Protein AF-A0A1F2R626-F1 (afdb_monomer)

pLDDT: mean 84.29, std 16.09, range [42.94, 96.19]

Nearest PDB structures (foldseek):
  8gs7-assembly1_A  TM=4.837E-01  e=1.480E+00  Trichonephila clavipes

Structure (mmCIF, N/CA/C/O backbone):
data_AF-A0A1F2R626-F1
#
_entry.id   AF-A0A1F2R626-F1
#
loop_
_atom_site.group_PDB
_atom_site.id
_atom_site.type_symbol
_atom_site.label_atom_id
_atom_site.label_alt_id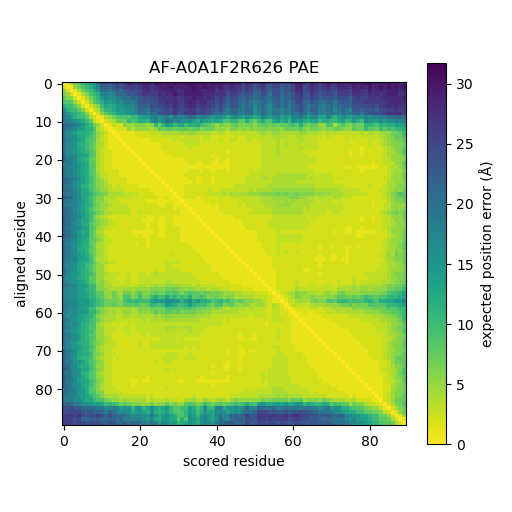
_atom_site.label_comp_id
_atom_site.label_asym_id
_atom_site.label_entity_id
_atom_site.label_seq_id
_atom_site.pdbx_PDB_ins_code
_atom_site.Cartn_x
_atom_site.Cartn_y
_atom_site.Cartn_z
_atom_site.occupancy
_atom_site.B_iso_or_equiv
_atom_site.auth_seq_id
_atom_site.auth_comp_id
_atom_site.auth_asym_id
_atom_site.auth_atom_id
_atom_site.pdbx_PDB_model_num
ATOM 1 N N . MET A 1 1 ? 8.349 -31.092 -19.225 1.00 44.97 1 MET A N 1
ATOM 2 C CA . MET A 1 1 ? 9.566 -30.278 -18.996 1.00 44.97 1 MET A CA 1
ATOM 3 C C . MET A 1 1 ? 9.149 -28.825 -18.819 1.00 44.97 1 MET A C 1
ATOM 5 O O . MET A 1 1 ? 8.244 -28.410 -19.527 1.00 44.97 1 MET A O 1
ATOM 9 N N . LEU A 1 2 ? 9.819 -28.112 -17.903 1.00 43.09 2 LEU A N 1
ATOM 10 C CA . LEU A 1 2 ? 9.570 -26.747 -17.392 1.00 43.09 2 L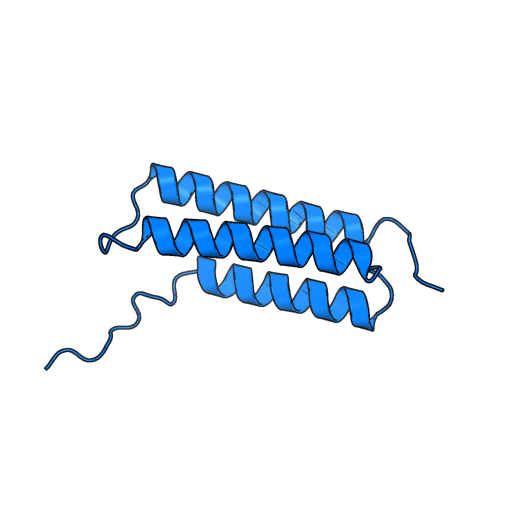EU A CA 1
ATOM 11 C C . LEU A 1 2 ? 8.487 -26.634 -16.305 1.00 43.09 2 LEU A C 1
ATOM 13 O O . LEU A 1 2 ? 7.408 -26.082 -16.492 1.00 43.09 2 LEU A O 1
ATOM 17 N N . SER A 1 3 ? 8.845 -27.144 -15.122 1.00 42.94 3 SER A N 1
ATOM 18 C CA . SER A 1 3 ? 8.291 -26.716 -13.838 1.00 42.94 3 SER A CA 1
ATOM 19 C C . SER A 1 3 ? 8.359 -25.194 -13.728 1.00 42.94 3 SER A C 1
ATOM 21 O O . SER A 1 3 ? 9.415 -24.617 -13.987 1.00 42.94 3 SER A O 1
ATOM 23 N N . ALA A 1 4 ? 7.254 -24.564 -13.326 1.00 46.09 4 ALA A N 1
ATOM 24 C CA . ALA A 1 4 ? 7.190 -23.145 -13.001 1.00 46.09 4 ALA A CA 1
ATOM 25 C C . ALA A 1 4 ? 8.276 -22.806 -11.967 1.00 46.09 4 ALA A C 1
ATOM 27 O O . ALA A 1 4 ? 8.150 -23.086 -10.775 1.00 46.09 4 ALA A O 1
ATOM 28 N N . THR A 1 5 ? 9.393 -22.275 -12.453 1.00 43.56 5 THR A N 1
ATOM 29 C CA . THR A 1 5 ? 10.538 -21.871 -11.651 1.00 43.56 5 THR A CA 1
ATOM 30 C C . THR A 1 5 ? 10.135 -20.711 -10.750 1.00 43.56 5 THR A C 1
ATOM 32 O O . THR A 1 5 ? 9.257 -19.914 -11.072 1.00 43.56 5 THR A O 1
ATOM 35 N N . ALA A 1 6 ? 10.803 -20.618 -9.604 1.00 45.78 6 ALA A N 1
ATOM 36 C CA . ALA A 1 6 ? 10.623 -19.670 -8.506 1.00 45.78 6 ALA A CA 1
ATOM 37 C C . ALA A 1 6 ? 10.757 -18.161 -8.861 1.00 45.78 6 ALA A C 1
ATOM 39 O O . ALA A 1 6 ? 11.014 -17.332 -7.988 1.00 45.78 6 ALA A O 1
ATOM 40 N N . ALA A 1 7 ? 10.551 -17.774 -10.122 1.00 44.12 7 ALA A N 1
ATOM 41 C CA . ALA A 1 7 ? 10.668 -16.431 -10.685 1.00 44.12 7 ALA A CA 1
ATOM 42 C C . ALA A 1 7 ? 9.679 -15.406 -10.097 1.00 44.12 7 ALA A C 1
ATOM 44 O O . ALA A 1 7 ? 9.847 -14.202 -10.279 1.00 44.12 7 ALA A O 1
ATOM 45 N N . GLN A 1 8 ? 8.664 -15.840 -9.342 1.00 49.06 8 GLN A N 1
ATOM 46 C CA . GLN A 1 8 ? 7.719 -14.932 -8.688 1.00 49.06 8 GLN A CA 1
ATOM 47 C C . GLN A 1 8 ? 8.016 -14.641 -7.209 1.00 49.06 8 GLN A C 1
ATOM 49 O O . GLN A 1 8 ? 7.258 -13.890 -6.601 1.00 49.06 8 GLN A O 1
ATOM 54 N N . ALA A 1 9 ? 9.098 -15.168 -6.625 1.00 48.88 9 ALA A N 1
ATOM 55 C CA . ALA A 1 9 ? 9.440 -15.010 -5.204 1.00 48.88 9 ALA A CA 1
ATOM 56 C C . ALA A 1 9 ? 10.543 -13.963 -4.939 1.00 48.88 9 ALA A C 1
ATOM 58 O O . ALA A 1 9 ? 11.359 -14.115 -4.035 1.00 48.88 9 ALA A O 1
ATOM 59 N N . GLY A 1 10 ? 10.585 -12.879 -5.720 1.00 55.59 10 GLY A N 1
ATOM 60 C CA . GLY A 1 10 ? 11.465 -11.746 -5.420 1.00 55.59 10 GLY A CA 1
ATOM 61 C C . GLY A 1 10 ? 11.130 -11.061 -4.077 1.00 55.59 10 GLY A C 1
ATOM 62 O O . GLY A 1 10 ? 10.067 -11.293 -3.490 1.00 55.59 10 GLY A O 1
ATOM 63 N N . PRO A 1 11 ? 11.975 -10.132 -3.595 1.00 63.22 11 PRO A N 1
ATOM 64 C CA . PRO A 1 11 ? 11.732 -9.400 -2.347 1.00 63.22 11 PRO A CA 1
ATOM 65 C C . PRO A 1 11 ? 10.434 -8.569 -2.362 1.00 63.22 11 PRO A C 1
ATOM 67 O O . PRO A 1 11 ? 9.903 -8.232 -1.304 1.00 63.22 11 PRO A O 1
ATOM 70 N N . VAL A 1 12 ? 9.893 -8.238 -3.541 1.00 72.88 12 VAL A N 1
ATOM 71 C CA . VAL A 1 12 ? 8.654 -7.455 -3.680 1.00 72.88 12 VAL A CA 1
ATOM 72 C C . VAL A 1 12 ? 7.406 -8.219 -3.202 1.00 72.88 12 VAL A C 1
ATOM 74 O O . VAL A 1 12 ? 6.700 -7.684 -2.346 1.00 72.88 12 VAL A O 1
ATOM 77 N N . PRO A 1 13 ? 7.114 -9.448 -3.676 1.00 78.94 13 PRO A N 1
ATOM 78 C CA . PRO A 1 13 ? 6.002 -10.238 -3.147 1.00 78.94 13 PRO A CA 1
ATOM 79 C C . PRO A 1 13 ? 6.071 -10.440 -1.629 1.00 78.94 13 PRO A C 1
ATOM 81 O O . PRO A 1 13 ? 5.042 -10.363 -0.959 1.00 78.94 13 PRO A O 1
ATOM 84 N N . GLN A 1 14 ? 7.269 -10.627 -1.064 1.00 85.19 14 GLN A N 1
ATOM 85 C CA . GLN A 1 14 ? 7.420 -10.729 0.389 1.00 85.19 14 GLN A CA 1
ATOM 86 C C . GLN A 1 14 ? 7.072 -9.411 1.097 1.00 85.19 14 GLN A C 1
ATOM 88 O O . GLN A 1 14 ? 6.356 -9.420 2.099 1.00 85.19 14 GLN A O 1
ATOM 93 N N . ARG A 1 15 ? 7.505 -8.260 0.561 1.00 87.88 15 ARG A N 1
ATOM 94 C CA . ARG A 1 15 ? 7.125 -6.941 1.101 1.00 87.88 15 ARG A CA 1
ATOM 95 C C . ARG A 1 15 ? 5.613 -6.724 1.076 1.00 87.88 15 ARG A C 1
ATOM 97 O O . ARG A 1 15 ? 5.068 -6.272 2.078 1.00 87.88 15 ARG A O 1
ATOM 104 N N . GLN A 1 16 ? 4.935 -7.100 -0.008 1.00 88.62 16 GLN A N 1
ATOM 105 C CA . GLN A 1 16 ? 3.474 -6.994 -0.110 1.00 88.62 16 GLN A CA 1
ATOM 106 C C . GLN A 1 16 ? 2.754 -7.860 0.929 1.00 88.62 16 GLN A C 1
ATOM 108 O O . GLN A 1 16 ? 1.827 -7.383 1.583 1.00 88.62 16 GLN A O 1
ATOM 113 N N . LYS A 1 17 ? 3.211 -9.102 1.144 1.00 91.44 17 LYS A N 1
ATOM 114 C CA . LYS A 1 17 ? 2.676 -9.977 2.201 1.00 91.44 17 LYS A CA 1
ATOM 115 C C . LYS A 1 17 ? 2.839 -9.350 3.586 1.00 91.44 17 LYS A C 1
ATOM 117 O O . LYS A 1 17 ? 1.872 -9.261 4.339 1.00 91.44 17 LYS A O 1
ATOM 122 N N . ASN A 1 18 ? 4.030 -8.836 3.892 1.00 92.12 18 ASN A N 1
ATOM 123 C CA . ASN A 1 18 ? 4.304 -8.179 5.171 1.00 92.12 18 ASN A CA 1
ATOM 124 C C . ASN A 1 18 ? 3.443 -6.914 5.360 1.00 92.12 18 ASN A C 1
ATOM 126 O O . ASN A 1 18 ? 2.952 -6.648 6.456 1.00 92.12 18 ASN A O 1
ATOM 130 N N . GLN A 1 19 ? 3.227 -6.130 4.299 1.00 93.88 19 GLN A N 1
ATOM 131 C CA . GLN A 1 19 ? 2.358 -4.949 4.332 1.00 93.88 19 GLN A CA 1
ATOM 132 C C . GLN A 1 19 ? 0.892 -5.331 4.573 1.00 93.88 19 GLN A C 1
ATOM 134 O O . GLN A 1 19 ? 0.238 -4.707 5.407 1.00 93.88 19 GLN A O 1
ATOM 139 N N . ALA A 1 20 ? 0.393 -6.386 3.922 1.00 94.56 20 ALA A N 1
ATOM 140 C CA . ALA A 1 20 ? -0.951 -6.906 4.162 1.00 94.56 20 ALA A CA 1
ATOM 141 C C . ALA A 1 20 ? -1.139 -7.375 5.616 1.00 94.56 20 ALA A C 1
ATOM 143 O O . ALA A 1 20 ? -2.136 -7.015 6.243 1.00 94.56 20 ALA A O 1
ATOM 144 N N . ALA A 1 21 ? -0.156 -8.091 6.172 1.00 95.44 21 ALA A N 1
ATOM 145 C CA . ALA A 1 21 ? -0.175 -8.530 7.567 1.00 95.44 21 ALA A CA 1
ATOM 146 C C . ALA A 1 21 ? -0.214 -7.345 8.545 1.00 95.44 21 ALA A C 1
ATOM 148 O O . ALA A 1 21 ? -1.015 -7.335 9.474 1.00 95.44 21 ALA A O 1
ATOM 149 N N . ARG A 1 22 ? 0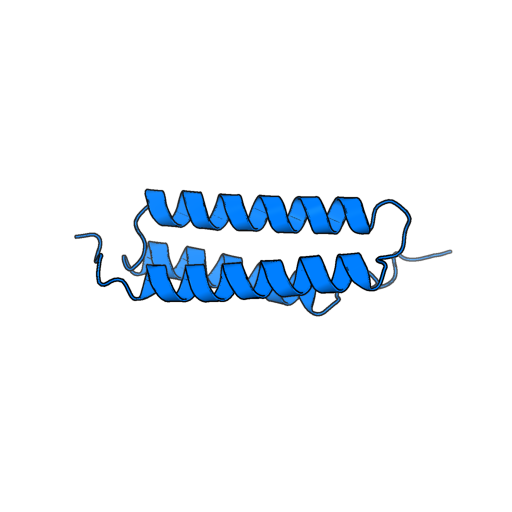.577 -6.290 8.303 1.00 94.94 22 ARG A N 1
ATOM 150 C CA . ARG A 1 22 ? 0.561 -5.078 9.144 1.00 94.94 22 ARG A CA 1
ATOM 151 C C . ARG A 1 22 ? -0.773 -4.340 9.106 1.00 94.94 22 ARG A C 1
ATOM 153 O O . ARG A 1 22 ? -1.171 -3.791 10.130 1.00 94.94 22 ARG A O 1
ATOM 160 N N . ILE A 1 23 ? -1.445 -4.316 7.953 1.00 94.44 23 ILE A N 1
ATOM 161 C CA . ILE A 1 23 ? -2.793 -3.744 7.830 1.00 94.44 23 ILE A CA 1
ATOM 162 C C . ILE A 1 23 ? -3.795 -4.593 8.619 1.00 94.44 23 ILE A C 1
ATOM 164 O O . ILE A 1 23 ? -4.618 -4.037 9.334 1.00 94.44 23 ILE A O 1
ATOM 168 N N . HIS A 1 24 ? -3.722 -5.924 8.510 1.00 94.81 24 HIS A N 1
ATOM 169 C CA . HIS A 1 24 ? -4.594 -6.835 9.257 1.00 94.81 24 HIS A CA 1
ATOM 170 C C . HIS A 1 24 ? -4.439 -6.655 10.766 1.00 94.81 24 HIS A C 1
ATOM 172 O O . HIS A 1 24 ? -5.404 -6.319 11.442 1.00 94.81 24 HIS A O 1
ATOM 178 N N . GLN A 1 25 ? -3.201 -6.747 11.250 1.00 94.38 25 GLN A N 1
ATOM 179 C CA . GLN A 1 25 ? -2.871 -6.539 12.653 1.00 94.38 25 GLN A CA 1
ATOM 180 C C . GLN A 1 25 ? -3.309 -5.152 13.134 1.00 94.38 25 GLN A C 1
ATOM 182 O O . GLN A 1 25 ? -3.740 -5.000 14.267 1.00 94.38 25 GLN A O 1
ATOM 187 N N . GLY A 1 26 ? -3.192 -4.124 12.285 1.00 93.00 26 GLY A N 1
ATOM 188 C CA . GLY A 1 26 ? -3.613 -2.778 12.652 1.00 93.00 26 GLY A CA 1
ATOM 189 C C . GLY A 1 26 ? -5.120 -2.669 12.892 1.00 93.00 26 GLY A C 1
ATOM 190 O O . GLY A 1 26 ? -5.520 -1.983 13.826 1.00 93.00 26 GLY A O 1
ATOM 191 N N . VAL A 1 27 ? -5.928 -3.380 12.096 1.00 93.69 27 VAL A N 1
ATOM 192 C CA . VAL A 1 27 ? -7.385 -3.485 12.286 1.00 93.69 27 VAL A CA 1
ATOM 193 C C . VAL A 1 27 ? -7.721 -4.286 13.541 1.00 93.69 27 VAL A C 1
ATOM 195 O O . VAL A 1 27 ? -8.559 -3.850 14.318 1.00 93.69 27 VAL A O 1
ATOM 198 N N . GLU A 1 28 ? -7.071 -5.434 13.749 1.00 92.25 28 GLU A N 1
ATOM 199 C CA . GLU A 1 28 ? -7.304 -6.281 14.931 1.00 92.25 28 GLU A CA 1
ATOM 200 C C . GLU A 1 28 ? -6.942 -5.569 16.234 1.00 92.25 28 GLU A C 1
ATOM 202 O O . GLU A 1 28 ? -7.665 -5.675 17.216 1.00 92.25 28 GLU A O 1
ATOM 207 N N . ALA A 1 29 ? -5.845 -4.811 16.229 1.00 91.94 29 ALA A N 1
ATOM 208 C CA . ALA A 1 29 ? -5.390 -4.044 17.381 1.00 91.94 29 ALA A CA 1
ATOM 209 C C . ALA A 1 29 ? -6.150 -2.719 17.581 1.00 91.94 29 ALA A C 1
ATOM 211 O O . ALA A 1 29 ? -5.799 -1.966 18.480 1.00 91.94 29 ALA A O 1
ATOM 212 N N . GLY A 1 30 ? -7.113 -2.370 16.717 1.00 90.12 30 GLY A N 1
ATOM 213 C CA . GLY A 1 30 ? -7.849 -1.098 16.803 1.00 90.12 30 GLY A CA 1
ATOM 214 C C . GLY A 1 30 ? -7.038 0.156 16.439 1.00 90.12 30 GLY A C 1
ATOM 215 O O . GLY 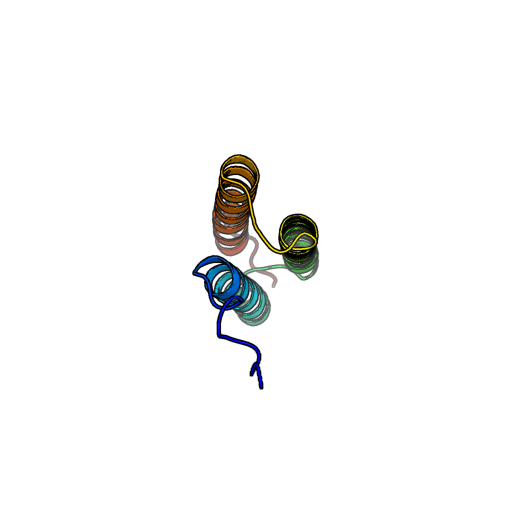A 1 30 ? -7.559 1.264 16.502 1.00 90.12 30 GLY A O 1
ATOM 216 N N . SER A 1 31 ? -5.784 -0.005 16.006 1.00 91.31 31 SER A N 1
ATOM 217 C CA . SER A 1 31 ? -4.900 1.085 15.546 1.00 91.31 31 SER A CA 1
ATOM 218 C C . SER A 1 31 ? -5.175 1.566 14.114 1.00 91.31 31 SER A 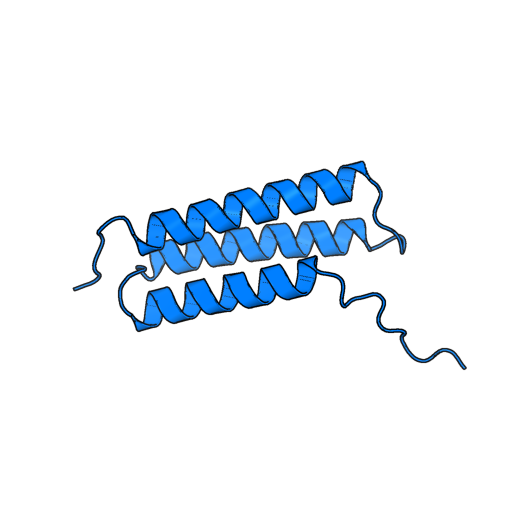C 1
ATOM 220 O O . SER A 1 31 ? -4.515 2.479 13.633 1.00 91.31 31 SER A O 1
ATOM 222 N N . LEU A 1 32 ? -6.076 0.896 13.390 1.00 93.50 32 LEU A N 1
ATOM 223 C CA . LEU A 1 32 ? -6.562 1.308 12.076 1.00 93.50 32 LEU A CA 1
ATOM 224 C C . LEU A 1 32 ? -8.082 1.210 12.051 1.00 93.50 32 LEU A C 1
ATOM 226 O O . LEU A 1 32 ? -8.656 0.140 12.272 1.00 93.50 32 LEU A O 1
ATOM 230 N N . THR A 1 33 ? -8.733 2.293 11.649 1.00 92.81 33 THR A N 1
ATOM 231 C CA . THR A 1 33 ? -10.154 2.278 11.305 1.00 92.81 33 THR A CA 1
ATOM 232 C C . THR A 1 33 ? -10.410 1.376 10.093 1.00 92.81 33 THR A C 1
ATOM 234 O O . THR A 1 33 ? -9.550 1.139 9.233 1.00 92.81 33 THR A O 1
ATOM 237 N N . ARG A 1 34 ? -11.657 0.908 9.946 1.00 91.31 34 ARG A N 1
ATOM 238 C CA . ARG A 1 34 ? -12.083 0.168 8.742 1.00 91.31 34 ARG A CA 1
ATOM 239 C C . ARG A 1 34 ? -11.876 0.990 7.461 1.00 91.31 34 ARG A C 1
ATOM 241 O O . ARG A 1 34 ? -11.547 0.417 6.420 1.00 91.31 34 ARG A O 1
ATOM 248 N N . GLY A 1 35 ? -12.052 2.312 7.537 1.00 93.25 35 GLY A N 1
ATOM 249 C CA . GLY A 1 35 ? -11.843 3.242 6.424 1.00 93.25 35 GLY A CA 1
ATOM 250 C C . GLY A 1 35 ? -10.376 3.327 6.001 1.00 93.25 35 GLY A C 1
ATOM 251 O O . GLY A 1 35 ? -10.059 3.122 4.827 1.00 93.25 35 GLY A O 1
ATOM 252 N N . GLU A 1 36 ? -9.472 3.521 6.958 1.00 93.56 36 GLU A N 1
ATOM 253 C CA . GLU A 1 36 ? -8.023 3.545 6.726 1.00 93.56 36 GLU A CA 1
ATOM 254 C C . GLU A 1 36 ? -7.514 2.213 6.180 1.00 93.56 36 GLU A C 1
ATOM 256 O O . GLU A 1 36 ? -6.804 2.171 5.175 1.00 93.56 36 GLU A O 1
ATOM 261 N N . ALA A 1 37 ? -7.943 1.097 6.772 1.00 94.69 37 ALA A N 1
ATOM 262 C CA . ALA A 1 37 ? -7.581 -0.225 6.283 1.00 94.69 37 ALA A CA 1
ATOM 263 C C . ALA A 1 37 ? -8.076 -0.466 4.848 1.00 94.69 37 ALA A C 1
ATOM 265 O O . ALA A 1 37 ? -7.368 -1.074 4.038 1.00 94.69 37 ALA A O 1
ATOM 266 N N . LYS A 1 38 ? -9.271 0.028 4.492 1.00 95.50 38 LYS A N 1
ATOM 267 C CA . LYS A 1 38 ? -9.792 -0.033 3.117 1.00 95.50 38 LYS A CA 1
ATOM 268 C C . LYS A 1 38 ? -8.927 0.786 2.155 1.00 95.50 38 LYS A C 1
ATOM 270 O O . LYS A 1 38 ? -8.619 0.279 1.072 1.00 95.50 38 LYS A O 1
ATOM 275 N N . ALA A 1 39 ? -8.503 1.989 2.546 1.00 95.31 39 ALA A N 1
ATOM 276 C CA . ALA A 1 39 ? -7.613 2.836 1.752 1.00 95.31 39 ALA A CA 1
ATOM 277 C C . ALA A 1 39 ? -6.236 2.178 1.539 1.00 95.31 39 ALA A C 1
ATOM 279 O O . ALA A 1 39 ? -5.785 2.045 0.400 1.00 95.31 39 ALA A O 1
ATOM 280 N N . LEU A 1 40 ? -5.620 1.652 2.603 1.00 95.62 40 LEU A N 1
ATOM 281 C CA . LEU A 1 40 ? -4.338 0.943 2.532 1.00 95.62 40 LEU A CA 1
ATOM 282 C C . LEU A 1 40 ? -4.418 -0.315 1.654 1.00 95.62 40 LEU A C 1
ATOM 284 O O . LEU A 1 40 ? -3.546 -0.558 0.821 1.00 95.62 40 LEU A O 1
ATOM 288 N N . ARG A 1 41 ? -5.490 -1.111 1.777 1.00 95.12 41 ARG A N 1
ATOM 289 C CA . ARG A 1 41 ? -5.714 -2.284 0.910 1.00 95.12 41 ARG A CA 1
ATOM 290 C C . ARG A 1 41 ? -5.910 -1.890 -0.552 1.00 95.12 41 ARG A C 1
ATOM 292 O O . ARG A 1 41 ? -5.494 -2.631 -1.438 1.00 95.12 41 ARG A O 1
ATOM 299 N N . HIS A 1 42 ? -6.548 -0.753 -0.821 1.00 96.19 42 HIS A N 1
ATOM 300 C CA . HIS A 1 42 ? -6.689 -0.234 -2.179 1.00 96.19 42 HIS A CA 1
ATOM 301 C C . HIS A 1 42 ? -5.328 0.143 -2.776 1.00 96.19 42 HIS A C 1
ATOM 303 O O . HIS A 1 42 ? -5.024 -0.283 -3.888 1.00 96.19 42 HIS A O 1
ATOM 309 N N . GLU A 1 43 ? -4.473 0.831 -2.019 1.00 95.50 43 GLU A N 1
ATOM 310 C CA . GLU A 1 43 ? -3.095 1.132 -2.425 1.00 95.50 43 GLU A CA 1
ATOM 311 C C . GLU A 1 43 ? -2.296 -0.151 -2.728 1.00 95.50 43 GLU A C 1
ATOM 313 O O . GLU A 1 43 ? -1.681 -0.264 -3.789 1.00 95.50 43 GLU A O 1
ATOM 318 N N . GLN A 1 44 ? -2.387 -1.176 -1.868 1.00 95.19 44 GLN A N 1
ATOM 319 C CA . GLN A 1 44 ? -1.749 -2.479 -2.113 1.00 95.19 44 GLN A CA 1
ATOM 320 C C . GLN A 1 44 ? -2.229 -3.145 -3.410 1.00 95.19 44 GLN A C 1
ATOM 322 O O . GLN A 1 44 ? -1.420 -3.712 -4.150 1.00 95.19 44 GLN A O 1
ATOM 327 N N . ARG A 1 45 ? -3.532 -3.062 -3.715 1.00 95.06 45 ARG A N 1
ATOM 328 C CA . ARG A 1 45 ? -4.090 -3.598 -4.967 1.00 95.06 45 ARG A CA 1
ATOM 329 C C . ARG A 1 45 ? -3.530 -2.884 -6.192 1.00 95.06 45 ARG A C 1
ATOM 331 O O . ARG A 1 45 ? -3.193 -3.565 -7.157 1.00 95.06 45 ARG A O 1
ATOM 338 N N . HIS A 1 46 ? -3.390 -1.559 -6.150 1.00 95.19 46 HIS A N 1
ATOM 339 C CA . HIS A 1 46 ? -2.777 -0.789 -7.239 1.00 95.19 46 HIS A CA 1
ATOM 340 C C . HIS A 1 46 ? -1.326 -1.185 -7.473 1.00 95.19 46 HIS A C 1
ATOM 342 O O . HIS A 1 46 ? -0.940 -1.451 -8.608 1.00 95.19 46 HIS A O 1
ATOM 348 N N . ILE A 1 47 ? -0.542 -1.327 -6.402 1.00 92.94 47 ILE A N 1
ATOM 349 C CA . ILE 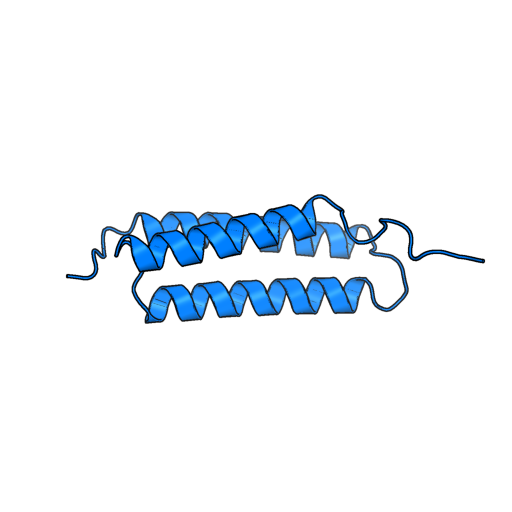A 1 47 ? 0.857 -1.746 -6.526 1.00 92.94 47 ILE A CA 1
ATOM 350 C C . ILE A 1 47 ? 0.959 -3.173 -7.083 1.00 92.94 47 ILE A C 1
ATOM 352 O O . ILE A 1 47 ? 1.824 -3.460 -7.908 1.00 92.94 47 ILE A O 1
ATOM 356 N N . ASN A 1 48 ? 0.070 -4.081 -6.667 1.00 91.12 48 ASN A N 1
ATOM 357 C CA . ASN A 1 48 ? 0.049 -5.439 -7.207 1.00 91.12 48 ASN A CA 1
ATOM 358 C C . ASN A 1 48 ? -0.395 -5.486 -8.674 1.00 91.12 48 ASN A C 1
ATOM 360 O O . ASN A 1 48 ? 0.142 -6.292 -9.425 1.00 91.12 48 ASN A O 1
ATOM 364 N N . ARG A 1 49 ? -1.342 -4.634 -9.086 1.00 92.56 49 ARG A N 1
ATOM 365 C CA . ARG A 1 49 ? -1.730 -4.492 -10.494 1.00 92.56 49 ARG A CA 1
ATOM 366 C C . ARG A 1 49 ? -0.540 -4.023 -11.327 1.00 92.56 49 ARG A C 1
ATOM 368 O O . ARG A 1 49 ? -0.135 -4.757 -12.213 1.00 92.56 49 ARG A O 1
ATOM 375 N N . PHE A 1 50 ? 0.096 -2.917 -10.936 1.00 91.81 50 PHE A N 1
ATOM 376 C CA . PHE A 1 50 ? 1.294 -2.410 -11.610 1.00 91.81 50 PHE A CA 1
ATOM 377 C C . PHE A 1 50 ? 2.385 -3.481 -11.734 1.00 91.81 50 PHE A C 1
ATOM 379 O O . PHE A 1 50 ? 2.934 -3.682 -12.807 1.00 91.81 50 PHE A O 1
ATOM 386 N N . ARG A 1 51 ? 2.662 -4.226 -10.653 1.00 89.12 51 ARG A N 1
ATOM 387 C CA . ARG A 1 51 ? 3.630 -5.333 -10.677 1.00 89.12 51 ARG A CA 1
ATOM 388 C C . ARG A 1 51 ? 3.262 -6.418 -11.690 1.00 89.12 51 ARG A C 1
ATOM 390 O O . ARG A 1 51 ? 4.156 -6.971 -12.308 1.00 89.12 51 ARG A O 1
ATOM 397 N N . ARG A 1 52 ? 1.982 -6.787 -11.785 1.00 89.88 52 ARG A N 1
ATOM 398 C CA . ARG A 1 52 ? 1.522 -7.812 -12.733 1.00 89.88 52 ARG A CA 1
ATOM 399 C C . ARG A 1 52 ? 1.627 -7.321 -14.170 1.00 89.88 52 ARG A C 1
ATOM 401 O O . ARG A 1 52 ? 2.046 -8.094 -15.020 1.00 89.88 52 ARG A O 1
ATOM 408 N N . ASP A 1 53 ? 1.274 -6.064 -14.407 1.00 89.12 53 ASP A N 1
ATOM 409 C CA . ASP A 1 53 ? 1.335 -5.449 -15.731 1.00 89.12 53 ASP A CA 1
ATOM 410 C C . ASP A 1 53 ? 2.800 -5.353 -16.201 1.00 89.12 53 ASP A C 1
ATOM 412 O O . ASP A 1 53 ? 3.122 -5.822 -17.287 1.00 89.12 53 ASP A O 1
ATOM 416 N N . ALA A 1 54 ? 3.708 -4.912 -15.325 1.00 88.00 54 ALA A N 1
ATOM 417 C CA . ALA A 1 54 ? 5.161 -4.869 -15.550 1.00 88.00 54 ALA A CA 1
ATOM 418 C C . ALA A 1 54 ? 5.865 -6.248 -15.525 1.00 88.00 54 ALA A C 1
ATOM 420 O O . ALA A 1 54 ? 7.085 -6.328 -15.519 1.00 88.00 54 ALA A O 1
ATOM 421 N N . LEU A 1 55 ? 5.120 -7.349 -15.392 1.00 85.44 55 LEU A N 1
ATOM 422 C CA . LEU A 1 55 ? 5.638 -8.715 -15.564 1.00 85.44 55 LEU A CA 1
ATOM 423 C C . LEU A 1 55 ? 4.931 -9.441 -16.716 1.00 85.44 55 LEU A C 1
ATOM 425 O O . LEU A 1 55 ? 5.166 -10.632 -16.921 1.00 85.44 55 LEU A O 1
ATOM 429 N N . SER A 1 56 ? 4.027 -8.763 -17.428 1.00 86.44 56 SER A N 1
ATOM 430 C CA . SER A 1 56 ? 3.182 -9.382 -18.454 1.00 86.44 56 SER A CA 1
ATOM 431 C C . SER A 1 56 ? 3.963 -9.805 -19.700 1.00 86.44 56 SER A C 1
ATOM 433 O O . SER A 1 56 ? 3.615 -10.801 -20.327 1.00 86.44 56 SER A O 1
ATOM 435 N N . ASP A 1 57 ? 5.053 -9.106 -20.003 1.00 82.00 57 ASP A N 1
ATOM 436 C CA . ASP A 1 57 ? 6.031 -9.379 -21.062 1.00 82.00 57 ASP A CA 1
ATOM 437 C C . ASP A 1 57 ? 7.202 -10.268 -20.586 1.00 82.00 57 ASP A C 1
ATOM 439 O O . ASP A 1 57 ? 8.194 -10.461 -21.292 1.00 82.00 57 ASP A O 1
ATOM 443 N N . GLY A 1 58 ? 7.090 -10.825 -19.375 1.00 81.06 58 GLY A N 1
ATOM 444 C CA . GLY A 1 58 ? 8.0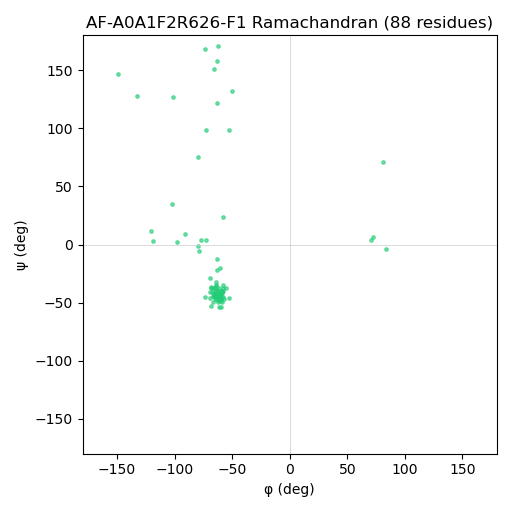37 -11.778 -18.802 1.00 81.06 58 GLY A CA 1
ATOM 445 C C . GLY A 1 58 ? 9.267 -11.162 -18.133 1.00 81.06 58 GLY A C 1
ATOM 446 O O . GLY A 1 58 ? 10.044 -11.911 -17.536 1.00 81.06 58 GLY A O 1
ATOM 447 N N . HIS A 1 59 ? 9.454 -9.840 -18.166 1.00 85.00 59 HIS A N 1
ATOM 448 C CA . HIS A 1 59 ? 10.576 -9.191 -17.490 1.00 85.00 59 HIS A CA 1
ATOM 449 C C . HIS A 1 59 ? 10.216 -7.784 -17.017 1.00 85.00 59 HIS A C 1
ATOM 451 O O . HIS A 1 59 ? 9.473 -7.074 -17.660 1.00 85.00 59 HIS A O 1
ATOM 457 N N . MET A 1 60 ? 10.780 -7.366 -15.887 1.00 86.81 60 MET A N 1
ATOM 458 C CA . MET A 1 60 ? 10.580 -6.011 -15.375 1.00 86.81 60 MET A CA 1
ATOM 459 C C . MET A 1 60 ? 11.800 -5.160 -15.697 1.00 86.81 60 MET A C 1
ATOM 461 O O . MET A 1 60 ? 12.924 -5.530 -15.332 1.00 86.81 60 MET A O 1
ATOM 465 N N . ASP A 1 61 ? 11.596 -4.007 -16.328 1.00 89.69 61 ASP A N 1
ATOM 466 C CA . ASP A 1 61 ? 12.694 -3.097 -16.628 1.00 89.69 61 ASP A CA 1
ATOM 467 C C . ASP A 1 61 ? 13.197 -2.363 -15.357 1.00 89.69 61 ASP A C 1
ATOM 469 O O . ASP A 1 61 ? 12.595 -2.374 -14.273 1.00 89.69 61 ASP A O 1
ATOM 473 N N . ARG A 1 62 ? 14.348 -1.684 -15.459 1.00 90.31 62 ARG A N 1
ATOM 474 C CA . ARG A 1 62 ? 14.934 -0.948 -14.318 1.00 90.31 62 ARG A CA 1
ATOM 475 C C . ARG A 1 62 ? 14.056 0.218 -13.842 1.00 90.31 62 ARG A C 1
ATOM 477 O O . ARG A 1 62 ? 14.081 0.568 -12.658 1.00 90.31 62 ARG A O 1
ATOM 484 N N . LYS A 1 63 ? 13.317 0.859 -14.747 1.00 91.81 63 LYS A N 1
ATOM 485 C CA . LYS A 1 63 ? 12.455 2.012 -14.466 1.00 91.81 63 LYS A CA 1
ATOM 486 C C . LYS A 1 63 ? 11.196 1.565 -13.723 1.00 91.81 63 LYS A C 1
ATOM 488 O O . LYS A 1 63 ? 10.861 2.175 -12.707 1.00 91.81 63 LYS A O 1
ATOM 493 N N . GLU A 1 64 ? 10.555 0.493 -14.162 1.00 91.12 64 GLU A N 1
ATOM 494 C CA . GLU A 1 64 ? 9.418 -0.165 -13.527 1.00 91.12 64 GLU A CA 1
ATOM 495 C C . GLU A 1 64 ? 9.789 -0.681 -12.145 1.00 91.12 64 GLU A C 1
ATOM 497 O O . GLU A 1 64 ? 9.093 -0.383 -11.173 1.00 91.12 64 GLU A O 1
ATOM 502 N N . MET A 1 65 ? 10.943 -1.342 -12.015 1.00 90.50 65 MET A N 1
ATOM 503 C CA . MET A 1 65 ? 11.444 -1.794 -10.718 1.00 90.50 65 MET A CA 1
ATOM 504 C C . MET A 1 65 ? 11.647 -0.621 -9.749 1.00 90.50 65 MET A C 1
ATOM 506 O O . MET A 1 65 ? 11.296 -0.708 -8.565 1.00 90.50 65 MET A O 1
ATOM 510 N N . ARG A 1 66 ? 12.154 0.521 -10.235 1.00 92.06 66 ARG A N 1
ATOM 511 C CA . ARG A 1 66 ? 12.288 1.748 -9.434 1.00 92.06 66 ARG A CA 1
ATOM 512 C C . ARG A 1 66 ? 10.927 2.316 -9.029 1.00 92.06 66 ARG A C 1
ATOM 514 O O . ARG A 1 66 ? 10.749 2.687 -7.869 1.00 92.06 66 ARG A O 1
ATOM 521 N N . ILE A 1 67 ? 9.964 2.375 -9.950 1.00 93.19 67 ILE A N 1
ATOM 522 C CA . ILE A 1 67 ? 8.594 2.840 -9.676 1.00 93.19 67 ILE A CA 1
ATOM 523 C C . ILE A 1 67 ? 7.933 1.948 -8.619 1.00 93.19 67 ILE A C 1
ATOM 525 O O . ILE A 1 67 ? 7.429 2.458 -7.617 1.00 93.19 67 ILE A O 1
ATOM 529 N N . LEU A 1 68 ? 8.011 0.629 -8.791 1.00 92.38 68 LEU A N 1
ATOM 530 C CA . LEU A 1 68 ? 7.466 -0.368 -7.876 1.00 92.38 68 LEU A CA 1
ATOM 531 C C . LEU A 1 68 ? 8.091 -0.264 -6.483 1.00 92.38 68 LEU A C 1
ATOM 533 O O . LEU A 1 68 ? 7.378 -0.235 -5.479 1.00 92.38 68 LEU A O 1
ATOM 537 N N . THR A 1 69 ? 9.417 -0.142 -6.412 1.00 91.31 69 THR A N 1
ATOM 538 C CA . THR A 1 69 ? 10.149 0.015 -5.147 1.00 91.31 69 THR A CA 1
ATOM 539 C C . THR A 1 69 ? 9.757 1.308 -4.432 1.00 91.31 69 THR A C 1
ATOM 541 O O . THR A 1 69 ? 9.485 1.301 -3.229 1.00 91.31 69 THR A O 1
ATOM 544 N N . ASN A 1 70 ? 9.643 2.414 -5.169 1.00 94.44 70 ASN A N 1
ATOM 545 C CA . ASN A 1 70 ? 9.199 3.692 -4.619 1.00 94.44 70 ASN A CA 1
ATOM 546 C C . ASN A 1 70 ? 7.754 3.627 -4.111 1.00 94.44 70 ASN A C 1
ATOM 548 O O . ASN A 1 70 ? 7.464 4.142 -3.029 1.00 94.44 70 ASN A O 1
ATOM 552 N N . ALA A 1 71 ? 6.857 2.977 -4.855 1.00 94.12 71 ALA A N 1
ATOM 553 C CA . ALA A 1 71 ? 5.467 2.786 -4.455 1.00 94.12 71 ALA A CA 1
ATOM 554 C C . ALA A 1 71 ? 5.361 1.928 -3.183 1.00 94.12 71 ALA A C 1
ATOM 556 O O . ALA A 1 71 ? 4.693 2.317 -2.229 1.00 94.12 71 ALA A O 1
ATOM 557 N N . GLN A 1 72 ? 6.115 0.827 -3.107 1.00 93.12 72 GLN A N 1
ATOM 558 C CA . GLN A 1 72 ? 6.239 0.002 -1.900 1.00 93.12 72 GLN A CA 1
ATOM 559 C C . GLN A 1 72 ? 6.762 0.804 -0.696 1.00 93.12 72 GLN A C 1
ATOM 561 O O . GLN A 1 72 ? 6.273 0.633 0.422 1.00 93.12 72 GLN A O 1
ATOM 566 N N . GLY A 1 73 ? 7.729 1.702 -0.907 1.00 94.31 73 GLY A N 1
ATOM 567 C CA . GLY A 1 73 ? 8.253 2.586 0.136 1.00 94.31 73 GLY A CA 1
ATOM 568 C C . GLY A 1 73 ? 7.235 3.622 0.627 1.00 94.31 73 GLY A C 1
ATOM 569 O O . GLY A 1 73 ? 7.135 3.859 1.833 1.00 94.31 73 GLY A O 1
ATOM 570 N N . LYS A 1 74 ? 6.452 4.214 -0.285 1.00 95.56 74 LYS A N 1
ATOM 571 C CA . LYS A 1 74 ? 5.350 5.130 0.056 1.00 95.56 74 LYS A CA 1
ATOM 572 C C . LYS A 1 74 ? 4.274 4.414 0.8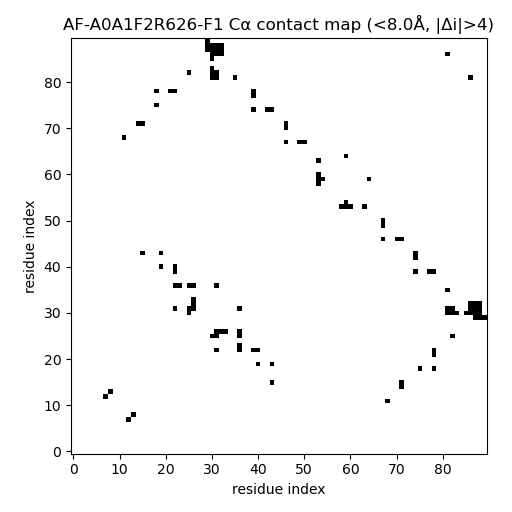73 1.00 95.56 74 LYS A C 1
ATOM 574 O O . LYS A 1 74 ? 3.971 4.875 1.973 1.00 95.56 74 LYS A O 1
ATOM 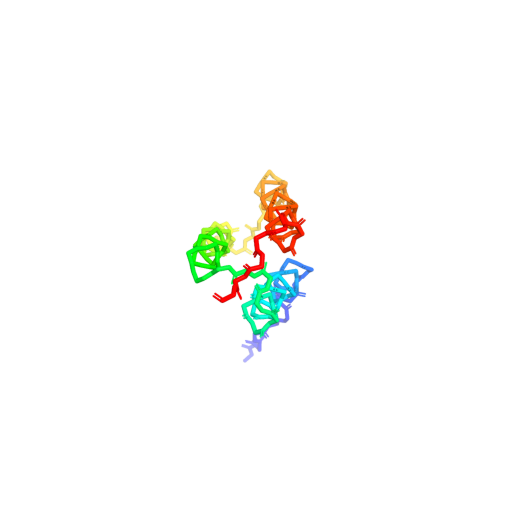579 N N . ALA A 1 75 ? 3.825 3.246 0.415 1.00 94.50 75 ALA A N 1
ATOM 580 C CA . ALA A 1 75 ? 2.846 2.431 1.128 1.00 94.50 75 ALA A CA 1
ATOM 581 C C . ALA A 1 75 ? 3.335 2.038 2.530 1.00 94.50 75 ALA A C 1
ATOM 583 O O . ALA A 1 75 ? 2.586 2.117 3.499 1.00 94.50 75 ALA A O 1
ATOM 584 N N . ASN A 1 76 ? 4.617 1.687 2.680 1.00 94.69 76 ASN A N 1
ATOM 585 C CA . ASN A 1 76 ? 5.197 1.371 3.986 1.00 94.69 76 ASN A CA 1
ATOM 586 C C . ASN A 1 76 ? 5.097 2.539 4.981 1.00 94.69 76 ASN A C 1
ATOM 588 O O . ASN A 1 76 ? 4.721 2.337 6.139 1.00 94.69 76 ASN A O 1
ATOM 592 N N . ARG A 1 77 ? 5.428 3.757 4.531 1.00 95.44 77 ARG A N 1
ATOM 593 C CA . ARG A 1 77 ? 5.313 4.972 5.351 1.00 95.44 77 ARG A CA 1
ATOM 594 C C . ARG A 1 77 ? 3.860 5.299 5.664 1.00 95.44 77 ARG A C 1
ATOM 596 O O . ARG A 1 77 ? 3.575 5.718 6.779 1.00 95.44 77 ARG A O 1
ATOM 603 N N . HIS A 1 78 ? 2.956 5.083 4.714 1.00 94.44 78 HIS A N 1
ATOM 604 C CA . HIS A 1 78 ? 1.530 5.316 4.906 1.00 94.44 78 HIS A CA 1
ATOM 605 C C . HIS A 1 78 ? 0.938 4.368 5.958 1.00 94.44 78 HIS A C 1
ATOM 607 O O . HIS A 1 78 ? 0.310 4.836 6.902 1.00 94.44 78 HIS A O 1
ATOM 613 N N . ILE A 1 79 ? 1.242 3.065 5.876 1.00 93.19 79 ILE A N 1
ATOM 614 C CA . ILE A 1 79 ? 0.854 2.069 6.890 1.00 93.19 79 ILE A CA 1
ATOM 615 C C . ILE A 1 79 ? 1.395 2.465 8.266 1.00 93.19 79 ILE A C 1
ATOM 617 O O . ILE A 1 79 ? 0.660 2.425 9.244 1.00 93.19 79 ILE A O 1
ATOM 621 N N . HIS A 1 80 ? 2.673 2.849 8.356 1.00 93.56 80 HIS A N 1
ATOM 622 C CA . HIS A 1 80 ? 3.259 3.286 9.625 1.00 93.56 80 HIS A CA 1
ATOM 623 C C . HIS A 1 80 ? 2.556 4.531 10.171 1.00 93.56 80 HIS A C 1
ATOM 625 O O . HIS A 1 80 ? 2.204 4.568 11.341 1.00 93.56 80 HIS A O 1
ATOM 631 N N . ARG A 1 81 ? 2.331 5.544 9.330 1.00 93.12 81 ARG A N 1
ATOM 632 C CA . ARG A 1 81 ? 1.665 6.778 9.745 1.00 93.12 81 ARG A CA 1
ATOM 633 C C . ARG A 1 81 ? 0.273 6.494 10.296 1.00 93.12 81 ARG A C 1
ATOM 635 O O . ARG A 1 81 ? -0.013 6.964 11.382 1.00 93.12 81 ARG A O 1
ATOM 642 N N . LEU A 1 82 ? -0.550 5.725 9.581 1.00 92.12 82 LEU A N 1
ATOM 643 C CA . LEU A 1 82 ? -1.920 5.449 10.015 1.00 92.12 82 LEU A CA 1
ATOM 644 C C . LEU A 1 82 ? -1.966 4.563 11.262 1.00 92.12 82 LEU A C 1
ATOM 646 O O . LEU A 1 82 ? -2.738 4.846 12.156 1.00 92.12 82 LEU A O 1
ATOM 650 N N . LYS A 1 83 ? -1.073 3.575 11.407 1.00 88.69 83 LYS A N 1
ATOM 651 C CA . LYS A 1 83 ? -0.997 2.780 12.648 1.00 88.69 83 LYS A CA 1
ATOM 652 C C . LYS A 1 83 ? -0.619 3.592 13.895 1.00 88.69 83 LYS A C 1
ATOM 654 O O . LYS A 1 83 ? -0.825 3.117 15.005 1.00 88.69 83 LYS A O 1
ATOM 659 N N . HIS A 1 84 ? 0.016 4.751 13.721 1.00 87.56 84 HIS A N 1
ATOM 660 C CA . HIS A 1 84 ? 0.553 5.574 14.807 1.00 87.56 84 HIS A CA 1
ATOM 661 C C . HIS A 1 84 ? -0.057 6.984 14.840 1.00 87.56 84 HIS A C 1
ATOM 663 O O . HIS A 1 84 ? 0.461 7.850 15.538 1.00 87.56 84 HIS A O 1
ATOM 669 N N . ASN A 1 85 ? -1.132 7.247 14.091 1.00 80.25 85 ASN A N 1
ATOM 670 C CA . ASN A 1 85 ? -1.742 8.580 14.007 1.00 80.25 85 ASN A CA 1
ATOM 671 C C . ASN A 1 85 ? -2.602 8.940 15.233 1.00 80.25 85 ASN A C 1
ATOM 673 O O . ASN A 1 85 ? -3.218 10.002 15.240 1.00 80.25 85 ASN A O 1
ATOM 677 N N . GLY A 1 86 ? -2.652 8.077 16.252 1.00 64.44 86 GLY A N 1
ATOM 678 C CA . GLY A 1 86 ? -3.418 8.306 17.476 1.00 64.44 86 GLY A CA 1
ATOM 679 C C . GLY A 1 86 ? -4.933 8.186 17.298 1.00 64.44 86 GLY A C 1
ATOM 680 O O . GLY A 1 86 ? -5.663 8.455 18.248 1.00 64.44 86 GLY A O 1
ATOM 681 N N . GLN A 1 87 ? -5.420 7.772 16.121 1.00 62.88 87 GLN A N 1
ATOM 682 C CA . GLN A 1 87 ? -6.820 7.397 15.938 1.00 62.88 87 GLN A CA 1
ATOM 683 C C . GLN A 1 87 ? -7.025 5.977 16.471 1.00 62.88 87 GLN A C 1
ATOM 685 O O . GLN A 1 87 ? -7.117 5.014 15.714 1.00 62.88 87 GLN A O 1
ATOM 690 N N . GLU A 1 88 ? -7.056 5.833 17.796 1.00 57.28 88 GLU A N 1
ATOM 691 C CA . GLU A 1 88 ? -7.609 4.622 18.399 1.00 57.28 88 GLU A CA 1
ATOM 692 C C . GLU A 1 88 ? -9.092 4.539 18.040 1.00 57.28 88 GLU A C 1
ATOM 694 O O . GLU A 1 88 ? -9.879 5.444 18.332 1.00 57.28 88 GLU A O 1
ATOM 699 N N . VAL A 1 89 ? -9.474 3.442 17.389 1.00 56.47 89 VAL A N 1
ATOM 700 C CA . VAL A 1 89 ? -10.880 3.092 17.210 1.00 56.47 89 VAL A CA 1
ATOM 701 C C . VAL A 1 89 ? -11.391 2.622 18.572 1.00 56.47 89 VAL A C 1
ATOM 703 O O . VAL A 1 89 ? -11.127 1.485 18.958 1.00 56.47 89 VAL A O 1
ATOM 706 N N . ARG A 1 90 ? -12.061 3.504 19.318 1.00 55.00 90 ARG A N 1
ATOM 707 C CA . ARG A 1 90 ? -12.885 3.115 20.473 1.00 55.00 90 ARG A CA 1
ATOM 708 C C . ARG A 1 90 ? -14.238 2.581 20.025 1.00 55.00 90 ARG A C 1
ATOM 710 O O . ARG A 1 90 ? -14.774 3.110 19.023 1.00 55.00 90 ARG A O 1
#

Foldseek 3Di:
DDDPDPVPPPVLVVLLVVLLVLLVVLVVQQLADPVLSVVLVVLSVVLVVLVCVCCVVPHHDPVSVVVSVVSSVVSVVSSVCSSPVPNRDD

Radius of gyration: 15.25 Å; Cα contacts (8 Å, |Δi|>4): 62; chains: 1; bounding box: 28×39×42 Å

Mean predicted aligned error: 6.86 Å

Secondary structure (DSSP, 8-state):
-----STT-SHHHHHHHHHHHHHHHHHHTTSS-HHHHHHHHHHHHHHHHHHHHTTTTS---HHHHHHHHHHHHHHHHHHHHHHTSS----

Sequence (90 aa):
MLSATAAQAGPVPQRQKNQAARIHQGVEAGSLTRGEAKALRHEQRHINRFRRDALSDGHMDRKEMRILTNAQGKANRHIHRLKHNGQEVR

Solvent-accessible surface area (backbone atoms only — not comparable to full-atom values): 5204 Å² total; per-residue (Å²): 138,81,75,90,66,77,81,76,72,50,76,62,57,55,50,51,53,54,50,53,50,54,46,50,53,24,44,76,71,25,25,28,44,75,67,56,44,51,52,53,52,50,53,52,49,51,54,50,48,52,54,51,62,48,41,68,85,76,57,64,52,76,66,56,50,49,51,51,52,51,50,54,51,52,51,52,51,50,54,51,48,53,52,65,63,76,56,65,58,124